Protein AF-A0AA37SDB8-F1 (afdb_monomer_lite)

Structure (mmCIF, N/CA/C/O backbone):
data_AF-A0AA37SDB8-F1
#
_entry.id   AF-A0AA37SDB8-F1
#
loop_
_atom_site.group_PDB
_atom_site.id
_atom_site.type_symbol
_atom_site.label_atom_id
_atom_site.label_alt_id
_atom_site.label_comp_id
_atom_site.label_asym_id
_atom_site.label_entity_id
_atom_site.label_seq_id
_atom_site.pdbx_PDB_ins_code
_atom_site.Cartn_x
_atom_site.Cartn_y
_atom_site.Cartn_z
_atom_site.occupancy
_atom_site.B_iso_or_equiv
_atom_site.auth_seq_id
_atom_site.auth_comp_id
_atom_site.auth_asym_id
_atom_site.auth_atom_id
_atom_site.pdbx_PDB_model_num
ATOM 1 N N . MET A 1 1 ? 28.550 -24.878 28.801 1.00 48.31 1 MET A N 1
ATOM 2 C CA . MET A 1 1 ? 28.396 -25.763 27.633 1.00 48.31 1 MET A CA 1
ATOM 3 C C . MET A 1 1 ? 27.004 -26.358 27.720 1.00 48.31 1 MET A C 1
ATOM 5 O O . MET A 1 1 ? 26.807 -27.352 28.401 1.00 48.31 1 MET A O 1
ATOM 9 N N . VAL A 1 2 ? 26.031 -25.630 27.178 1.00 43.31 2 VAL A N 1
ATOM 10 C CA . VAL A 1 2 ? 24.642 -26.075 27.012 1.00 43.31 2 VAL A CA 1
ATOM 11 C C . VAL A 1 2 ? 24.376 -26.020 25.519 1.00 43.31 2 VAL A C 1
ATOM 13 O O . VAL A 1 2 ? 23.759 -25.100 25.008 1.00 43.31 2 VAL A O 1
ATOM 16 N N . ASP A 1 3 ? 24.953 -26.989 24.829 1.00 47.56 3 ASP A N 1
ATOM 17 C CA . ASP A 1 3 ? 24.359 -27.532 23.619 1.00 47.56 3 ASP A CA 1
ATOM 18 C C . ASP A 1 3 ? 23.549 -28.737 24.141 1.00 47.56 3 ASP A C 1
ATOM 20 O O . ASP A 1 3 ? 24.005 -29.443 25.042 1.00 47.56 3 ASP A O 1
ATOM 24 N N . ILE A 1 4 ? 22.325 -29.015 23.711 1.00 53.62 4 ILE A N 1
ATOM 25 C CA . ILE A 1 4 ? 21.996 -29.527 22.384 1.00 53.62 4 ILE A CA 1
ATOM 26 C C . ILE A 1 4 ? 20.451 -29.503 22.246 1.00 53.62 4 ILE A C 1
ATOM 28 O O . ILE A 1 4 ? 19.745 -29.920 23.162 1.00 53.62 4 ILE A O 1
ATOM 32 N N . ASN A 1 5 ? 19.974 -29.128 21.053 1.00 44.47 5 ASN A N 1
ATOM 33 C CA . ASN A 1 5 ? 18.650 -29.393 20.456 1.00 44.47 5 ASN A CA 1
ATOM 34 C C . ASN A 1 5 ? 17.417 -28.605 20.93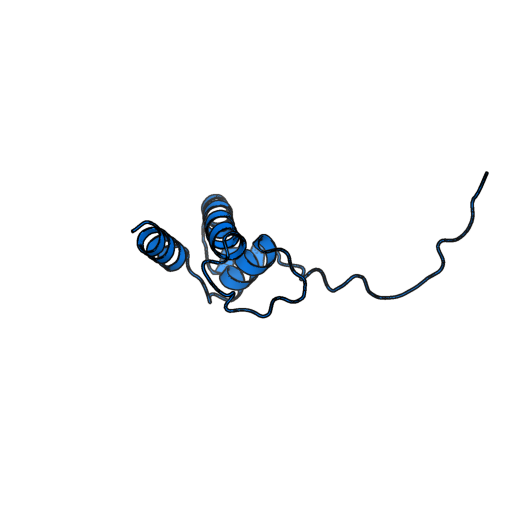2 1.00 44.47 5 ASN A C 1
ATOM 36 O O . ASN A 1 5 ? 16.542 -29.104 21.644 1.00 44.47 5 ASN A O 1
ATOM 40 N N . GLU A 1 6 ? 17.295 -27.417 20.338 1.00 59.06 6 GLU A N 1
ATOM 41 C CA . GLU A 1 6 ? 16.049 -26.713 20.023 1.00 59.06 6 GLU A CA 1
ATOM 42 C C . GLU A 1 6 ? 15.108 -27.653 19.240 1.00 59.06 6 GLU A C 1
ATOM 44 O O . GLU A 1 6 ? 15.201 -27.847 18.027 1.00 59.06 6 GLU A O 1
ATOM 49 N N . SER A 1 7 ? 14.264 -28.357 19.990 1.00 52.56 7 SER A N 1
ATOM 50 C CA . SER A 1 7 ? 13.382 -29.400 19.483 1.00 52.56 7 SER A CA 1
ATOM 51 C C . SER A 1 7 ? 12.158 -28.786 18.802 1.00 52.56 7 SER A C 1
ATOM 53 O O . SER A 1 7 ? 11.199 -28.410 19.460 1.00 52.56 7 SER A O 1
ATOM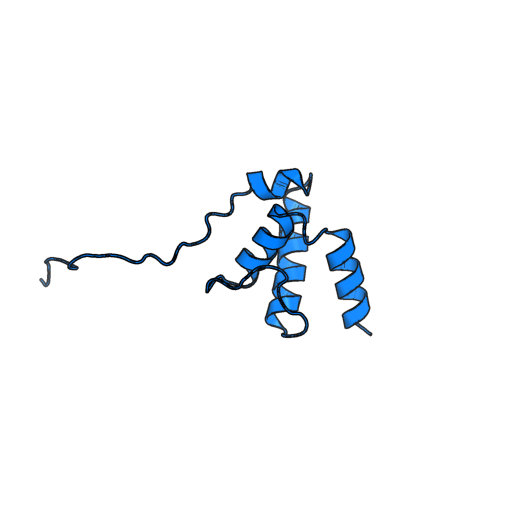 55 N N . ASN A 1 8 ? 12.228 -28.757 17.473 1.00 51.09 8 ASN A N 1
ATOM 56 C CA . ASN A 1 8 ? 11.200 -29.194 16.528 1.00 51.09 8 ASN A CA 1
ATOM 57 C C . ASN A 1 8 ? 9.786 -28.558 16.575 1.00 51.09 8 ASN A C 1
ATOM 59 O O . ASN A 1 8 ? 8.982 -28.844 17.460 1.00 51.09 8 ASN A O 1
ATOM 63 N N . SER A 1 9 ? 9.423 -28.004 15.408 1.00 45.34 9 SER A N 1
ATOM 64 C CA . SER A 1 9 ? 8.088 -27.964 14.764 1.00 45.34 9 SER A CA 1
ATOM 65 C C . SER A 1 9 ? 7.233 -26.700 14.934 1.00 45.34 9 SER A C 1
ATOM 67 O O . SER A 1 9 ? 6.550 -26.527 15.934 1.00 45.34 9 SER A O 1
ATOM 69 N N . GLY A 1 10 ? 7.093 -25.952 13.833 1.00 49.09 10 GLY A N 1
ATOM 70 C CA . GLY A 1 10 ? 5.835 -26.107 13.093 1.00 49.09 10 GLY A CA 1
ATOM 71 C C . GLY A 1 10 ? 4.806 -24.983 13.139 1.00 49.09 10 GLY A C 1
ATOM 72 O O . GLY A 1 10 ? 3.635 -25.309 13.061 1.00 49.09 10 GLY A O 1
ATOM 73 N N . ASP A 1 11 ? 5.222 -23.719 13.213 1.00 42.62 11 ASP A N 1
ATOM 74 C CA . ASP A 1 11 ? 4.502 -22.601 12.583 1.00 42.62 11 ASP A CA 1
ATOM 75 C C . ASP A 1 11 ? 5.462 -21.401 12.547 1.00 42.62 11 ASP A C 1
ATOM 77 O O . ASP A 1 11 ? 5.606 -20.649 13.510 1.00 42.62 11 ASP A O 1
ATOM 81 N N . CYS A 1 12 ? 6.231 -21.254 11.465 1.00 37.31 12 CYS A N 1
ATOM 82 C CA . CYS A 1 12 ? 6.611 -19.896 11.100 1.00 37.31 12 CYS A CA 1
ATOM 83 C C . CYS A 1 12 ? 5.292 -19.325 10.591 1.00 37.31 12 CYS A C 1
ATOM 85 O O . CYS A 1 12 ? 4.901 -19.797 9.519 1.00 37.31 12 CYS A O 1
ATOM 87 N N . PRO A 1 13 ? 4.593 -18.430 11.328 1.00 50.09 13 PRO A N 1
ATOM 88 C CA . PRO A 1 13 ? 3.359 -17.859 10.806 1.00 50.09 13 PRO A CA 1
ATOM 89 C C . PRO A 1 13 ? 3.731 -17.359 9.427 1.00 50.09 13 PRO A C 1
ATOM 91 O O . PRO A 1 13 ? 4.778 -16.712 9.312 1.00 50.09 13 PRO A O 1
ATOM 94 N N . GLU A 1 14 ? 3.007 -17.825 8.408 1.00 50.22 14 GLU A N 1
ATOM 95 C CA . GLU A 1 14 ? 3.231 -17.491 7.010 1.00 50.22 14 GLU A CA 1
ATOM 96 C C . GLU A 1 14 ? 3.573 -16.007 6.929 1.00 50.22 14 GLU A C 1
ATOM 98 O O . GLU A 1 14 ? 2.693 -15.159 6.918 1.00 50.22 14 GLU A O 1
ATOM 103 N N . MET A 1 15 ? 4.864 -15.658 6.926 1.00 55.03 15 MET A N 1
ATOM 104 C CA . MET A 1 15 ? 5.252 -14.319 6.545 1.00 55.03 15 MET A CA 1
ATOM 105 C C . MET A 1 15 ? 4.873 -14.317 5.088 1.00 55.03 15 MET A C 1
ATOM 107 O O . MET A 1 15 ? 5.565 -14.968 4.297 1.00 55.03 15 MET A O 1
ATOM 111 N N . ALA A 1 16 ? 3.742 -13.685 4.779 1.00 55.91 16 ALA A N 1
ATOM 112 C CA . ALA A 1 16 ? 3.265 -13.511 3.431 1.00 55.91 16 ALA A CA 1
ATOM 113 C C . ALA A 1 16 ? 4.465 -12.996 2.639 1.00 55.91 16 ALA A C 1
ATOM 115 O O . ALA A 1 16 ? 4.959 -11.886 2.863 1.00 55.91 16 ALA A O 1
ATOM 116 N N . ARG A 1 17 ? 5.049 -13.877 1.819 1.00 64.44 17 ARG A N 1
ATOM 117 C CA . ARG A 1 17 ? 6.261 -13.573 1.066 1.00 64.44 17 ARG A CA 1
ATOM 118 C C . ARG A 1 17 ? 5.838 -12.653 -0.065 1.00 64.44 17 ARG A C 1
ATOM 120 O O . ARG A 1 17 ? 5.642 -13.114 -1.179 1.00 64.44 17 ARG A O 1
ATOM 127 N N . VAL A 1 18 ? 5.662 -11.370 0.243 1.00 72.00 18 VAL A N 1
ATOM 128 C CA . VAL A 1 18 ? 5.395 -10.346 -0.761 1.00 72.00 18 VAL A CA 1
ATOM 129 C C . VAL A 1 18 ? 6.715 -10.039 -1.453 1.00 72.00 18 VAL A C 1
ATOM 131 O O . VAL A 1 18 ? 7.720 -9.725 -0.801 1.00 72.00 18 VAL A O 1
ATOM 134 N N . THR A 1 19 ? 6.753 -10.200 -2.769 1.00 80.00 19 THR A N 1
ATOM 135 C CA . THR A 1 19 ? 7.940 -9.869 -3.546 1.00 80.00 19 THR A CA 1
ATOM 136 C C . THR A 1 19 ? 7.803 -8.469 -4.121 1.00 80.00 19 THR A C 1
ATOM 138 O O . THR A 1 19 ? 6.714 -7.924 -4.296 1.00 80.00 19 THR A O 1
ATOM 141 N N . VAL A 1 20 ? 8.944 -7.850 -4.416 1.00 75.50 20 VAL A N 1
ATOM 142 C CA . VAL A 1 20 ? 8.964 -6.544 -5.088 1.00 75.50 20 VAL A CA 1
ATOM 143 C C . VAL A 1 20 ? 8.400 -6.637 -6.505 1.00 75.50 20 VAL A C 1
ATOM 145 O O . VAL A 1 20 ? 8.023 -5.615 -7.058 1.00 75.50 20 VAL A O 1
ATOM 148 N N . GLU A 1 21 ? 8.373 -7.834 -7.090 1.00 81.12 21 GLU A N 1
ATOM 149 C CA . GLU A 1 21 ? 7.854 -8.101 -8.432 1.00 81.12 21 GLU A CA 1
ATOM 150 C C . GLU A 1 21 ? 6.326 -7.977 -8.443 1.00 81.12 21 GLU A C 1
ATOM 152 O O . GLU A 1 21 ? 5.805 -7.236 -9.269 1.00 81.12 21 GLU A O 1
ATOM 157 N N . ASP A 1 22 ? 5.638 -8.532 -7.439 1.00 82.38 22 ASP A N 1
ATOM 158 C CA . ASP A 1 22 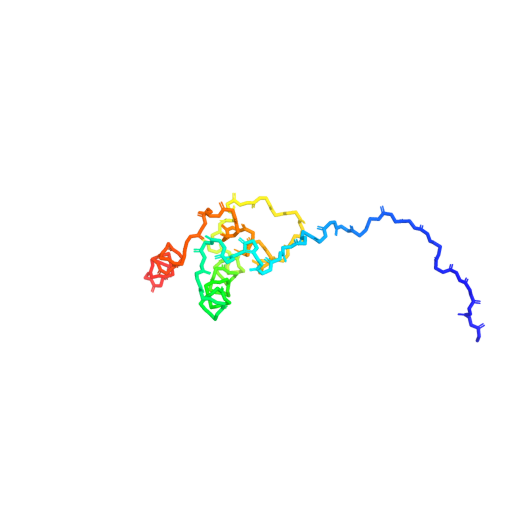? 4.171 -8.432 -7.294 1.00 82.38 22 ASP A CA 1
ATOM 159 C C . ASP A 1 22 ? 3.685 -6.974 -7.186 1.00 82.38 22 ASP A C 1
ATOM 161 O O . ASP A 1 22 ? 2.599 -6.598 -7.623 1.00 82.38 22 ASP A O 1
ATOM 165 N N . CYS A 1 23 ? 4.515 -6.115 -6.595 1.00 81.38 23 CYS A N 1
ATOM 166 C CA . CYS A 1 23 ? 4.215 -4.697 -6.441 1.00 81.38 23 CYS A CA 1
ATOM 167 C C . CYS A 1 23 ? 4.500 -3.87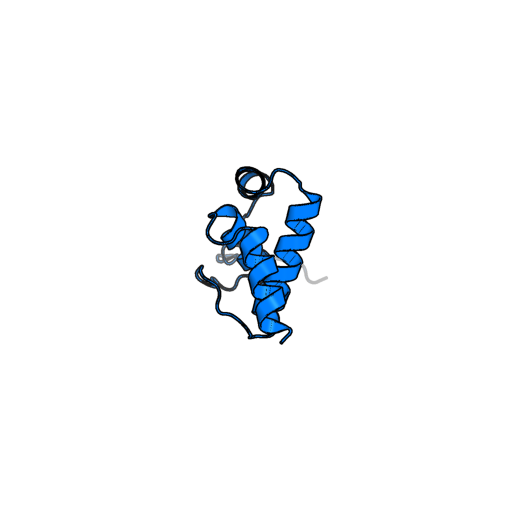3 -7.709 1.00 81.38 23 CYS A C 1
ATOM 169 O O . CYS A 1 23 ? 3.936 -2.791 -7.880 1.00 81.38 23 CYS A O 1
ATOM 171 N N . LEU A 1 24 ? 5.401 -4.347 -8.576 1.00 81.25 24 LEU A N 1
ATOM 172 C CA . LEU A 1 24 ? 5.803 -3.640 -9.795 1.00 81.25 24 LEU A CA 1
ATOM 173 C C . LEU A 1 24 ? 4.776 -3.766 -10.922 1.00 81.25 24 LEU A C 1
ATOM 175 O O . LEU A 1 24 ? 4.772 -2.921 -11.811 1.00 81.25 24 LEU A O 1
ATOM 179 N N . ASP A 1 25 ? 3.877 -4.750 -10.857 1.00 82.88 25 ASP A N 1
ATOM 180 C CA . ASP A 1 25 ? 2.757 -4.877 -11.799 1.00 82.88 25 ASP A CA 1
ATOM 181 C C . ASP A 1 25 ? 1.760 -3.706 -11.692 1.00 82.88 25 ASP A C 1
ATOM 183 O O . ASP A 1 25 ? 1.043 -3.401 -12.645 1.00 82.88 25 ASP A O 1
ATOM 187 N N . HIS A 1 26 ? 1.738 -3.025 -10.540 1.00 79.62 26 HIS A N 1
ATOM 188 C CA . HIS A 1 26 ? 0.818 -1.923 -10.241 1.00 79.62 26 HIS A CA 1
ATOM 189 C C . HIS A 1 26 ? 1.509 -0.558 -10.121 1.00 79.62 26 HIS A C 1
ATOM 191 O O . HIS A 1 26 ? 0.844 0.478 -10.201 1.00 79.62 26 HIS A O 1
ATOM 197 N N . VAL A 1 27 ? 2.830 -0.535 -9.911 1.00 78.44 27 VAL A N 1
ATOM 198 C CA . VAL A 1 27 ? 3.623 0.691 -9.756 1.00 78.44 27 VAL A CA 1
ATOM 199 C C . VAL A 1 27 ? 4.926 0.558 -10.538 1.00 78.44 27 VAL A C 1
ATOM 201 O O . VAL A 1 27 ? 5.810 -0.203 -10.159 1.00 78.44 27 VAL A O 1
ATOM 204 N N . ASP A 1 28 ? 5.102 1.375 -11.574 1.00 80.50 28 ASP A N 1
ATOM 205 C CA . ASP A 1 28 ? 6.282 1.317 -12.452 1.00 80.50 28 ASP A CA 1
ATOM 206 C C . ASP A 1 28 ? 7.602 1.704 -11.747 1.00 80.50 28 ASP A C 1
ATOM 208 O O . ASP A 1 28 ? 8.699 1.393 -12.221 1.00 80.50 28 ASP A O 1
ATOM 212 N N . ASN A 1 29 ? 7.527 2.409 -10.611 1.00 86.38 29 ASN A N 1
ATOM 213 C CA . ASN A 1 29 ? 8.684 2.966 -9.915 1.00 86.38 29 ASN A CA 1
ATOM 214 C C . ASN A 1 29 ? 8.850 2.422 -8.484 1.00 86.38 29 ASN A C 1
ATOM 216 O O . ASN A 1 29 ? 8.048 2.679 -7.588 1.00 86.38 29 ASN A O 1
ATOM 220 N N . ARG A 1 30 ? 9.984 1.757 -8.228 1.00 85.19 30 ARG A N 1
ATOM 221 C CA . ARG A 1 30 ? 10.342 1.195 -6.909 1.00 85.19 30 ARG A CA 1
ATOM 222 C C . ARG A 1 30 ? 10.436 2.240 -5.797 1.00 85.19 30 ARG A C 1
ATOM 224 O O . ARG A 1 30 ? 10.123 1.938 -4.650 1.00 85.19 30 ARG A O 1
ATOM 231 N N . PHE A 1 31 ? 10.893 3.453 -6.105 1.00 87.69 31 PHE A N 1
ATOM 232 C CA . PHE A 1 31 ? 10.995 4.511 -5.094 1.00 87.69 31 PHE A CA 1
ATOM 233 C C . PHE A 1 31 ? 9.618 5.023 -4.685 1.00 87.69 31 PHE A C 1
ATOM 235 O O . PHE A 1 31 ? 9.362 5.263 -3.505 1.00 87.69 31 PHE A O 1
ATOM 242 N N . GLU A 1 32 ? 8.731 5.153 -5.666 1.00 86.31 32 GLU A N 1
ATOM 243 C CA . GLU A 1 32 ? 7.346 5.544 -5.445 1.00 86.31 32 GLU A CA 1
ATOM 244 C C . GLU A 1 32 ? 6.600 4.471 -4.655 1.00 86.31 32 GLU A C 1
ATOM 246 O O . GLU A 1 32 ? 5.949 4.801 -3.669 1.00 86.31 32 GLU A O 1
ATOM 251 N N . LEU A 1 33 ? 6.806 3.192 -4.985 1.00 86.38 33 LEU A N 1
ATOM 252 C CA . LEU A 1 33 ? 6.273 2.067 -4.219 1.00 86.38 33 LEU A CA 1
ATOM 253 C C . LEU A 1 33 ? 6.605 2.182 -2.724 1.00 86.38 33 LEU A C 1
ATOM 255 O O . LEU A 1 33 ? 5.713 2.100 -1.885 1.00 86.38 33 LEU A O 1
ATOM 259 N N . VAL A 1 34 ? 7.878 2.406 -2.376 1.00 88.50 34 VAL A N 1
ATOM 260 C CA . VAL A 1 34 ? 8.310 2.518 -0.971 1.00 88.50 34 VAL A CA 1
ATOM 261 C C . VAL A 1 34 ? 7.675 3.728 -0.284 1.00 88.50 34 VAL A C 1
ATOM 263 O O . VAL A 1 34 ? 7.261 3.635 0.875 1.00 88.50 34 VAL A O 1
ATOM 266 N N . MET A 1 35 ? 7.567 4.858 -0.984 1.00 88.44 35 MET A N 1
ATOM 267 C CA . MET A 1 35 ? 6.921 6.063 -0.457 1.00 88.44 35 MET A CA 1
ATOM 268 C C . MET A 1 35 ? 5.433 5.826 -0.182 1.00 88.44 35 MET A C 1
ATOM 270 O O . MET A 1 35 ? 4.951 6.115 0.913 1.00 88.44 35 MET A O 1
ATOM 274 N N . VAL A 1 36 ? 4.720 5.261 -1.152 1.00 88.69 36 VAL A N 1
ATOM 275 C CA . VAL A 1 36 ? 3.283 4.974 -1.089 1.00 88.69 36 VAL A CA 1
ATOM 276 C C . VAL A 1 36 ? 2.979 3.931 -0.011 1.00 88.69 36 VAL A C 1
ATOM 278 O O . VAL A 1 36 ? 2.111 4.159 0.832 1.00 88.69 36 VAL A O 1
ATOM 281 N N . ALA A 1 37 ? 3.751 2.843 0.044 1.00 88.56 37 ALA A N 1
ATOM 282 C CA . ALA A 1 37 ? 3.620 1.814 1.073 1.00 88.56 37 ALA A CA 1
ATOM 283 C C . ALA A 1 37 ? 3.844 2.384 2.482 1.00 88.56 37 ALA A C 1
ATOM 285 O O . ALA A 1 37 ? 3.101 2.068 3.408 1.00 88.56 37 ALA A O 1
ATOM 286 N N . THR A 1 38 ? 4.829 3.273 2.647 1.00 88.88 38 THR A N 1
ATOM 287 C CA . THR A 1 38 ? 5.107 3.931 3.935 1.00 88.88 38 THR A CA 1
ATOM 288 C C . THR A 1 38 ? 3.956 4.840 4.364 1.00 88.88 38 THR A C 1
ATOM 290 O O . THR A 1 38 ? 3.533 4.798 5.522 1.00 88.88 38 THR A O 1
ATOM 293 N N . LYS A 1 39 ? 3.424 5.646 3.436 1.00 88.44 39 LYS A N 1
ATOM 294 C CA . LYS A 1 39 ? 2.262 6.511 3.685 1.00 88.44 39 LYS A CA 1
ATOM 295 C C . LYS A 1 39 ? 1.056 5.687 4.129 1.00 88.44 39 LYS A C 1
ATOM 297 O O . LYS A 1 39 ? 0.462 5.979 5.167 1.00 88.44 39 LYS A O 1
ATOM 302 N N . ARG A 1 40 ? 0.743 4.617 3.395 1.00 89.56 40 ARG A N 1
ATOM 303 C CA . ARG A 1 40 ? -0.379 3.729 3.712 1.00 89.56 40 ARG A CA 1
ATOM 304 C C . ARG A 1 40 ? -0.191 3.012 5.046 1.00 89.56 40 ARG A C 1
ATOM 306 O O . ARG A 1 40 ? -1.080 3.048 5.890 1.00 89.56 40 ARG A O 1
ATOM 313 N N . ALA A 1 41 ? 0.990 2.455 5.298 1.00 89.06 41 ALA A N 1
ATOM 314 C CA . ALA A 1 41 ? 1.307 1.812 6.570 1.00 89.06 41 ALA A CA 1
ATOM 315 C C . ALA A 1 41 ? 1.120 2.762 7.764 1.00 89.06 41 ALA A C 1
ATOM 317 O O . ALA A 1 41 ? 0.662 2.342 8.824 1.00 89.06 41 ALA A O 1
ATOM 318 N N . ARG A 1 42 ? 1.426 4.055 7.597 1.00 88.12 42 ARG A N 1
ATOM 319 C CA . ARG A 1 42 ? 1.200 5.074 8.628 1.00 88.12 42 ARG A CA 1
ATOM 320 C C . ARG A 1 42 ? -0.286 5.345 8.873 1.00 88.12 42 ARG A C 1
ATOM 322 O O . ARG A 1 42 ? -0.663 5.550 10.026 1.00 88.12 42 ARG A O 1
ATOM 329 N N . GLN A 1 43 ? -1.122 5.329 7.835 1.00 85.31 43 GLN A N 1
ATOM 330 C CA . GLN A 1 43 ? -2.580 5.469 7.973 1.00 85.31 43 GLN A CA 1
ATOM 331 C C . GLN A 1 43 ? -3.170 4.310 8.789 1.00 85.31 43 GLN A C 1
ATOM 333 O O . GLN A 1 43 ? -3.933 4.549 9.726 1.00 85.31 43 GLN A O 1
ATOM 338 N N . LEU A 1 44 ? -2.735 3.082 8.486 1.00 86.19 44 LEU A N 1
ATOM 339 C CA . LEU A 1 44 ? -3.111 1.876 9.228 1.00 86.19 44 LEU A CA 1
ATOM 340 C C . LEU A 1 44 ? -2.598 1.930 10.679 1.00 86.19 44 LEU A C 1
ATOM 342 O O . LEU A 1 44 ? -3.350 1.699 11.619 1.00 86.19 44 LEU A O 1
ATOM 346 N N . ALA A 1 45 ? -1.337 2.326 10.887 1.00 85.25 45 ALA A N 1
ATOM 347 C CA . ALA A 1 45 ? -0.725 2.403 12.218 1.00 85.25 45 ALA A CA 1
ATOM 348 C C . ALA A 1 45 ? -1.350 3.466 13.133 1.00 85.25 45 ALA A C 1
ATOM 350 O O . ALA A 1 45 ? -1.379 3.299 14.349 1.00 85.25 45 ALA A O 1
ATOM 351 N N . THR A 1 46 ? -1.827 4.572 12.560 1.00 82.19 46 THR A N 1
ATOM 352 C CA . THR A 1 46 ? -2.464 5.659 13.322 1.00 82.19 46 THR A CA 1
ATOM 353 C C . THR A 1 46 ? -3.912 5.306 13.705 1.00 82.19 46 THR A C 1
ATOM 355 O O . THR A 1 46 ? -4.564 6.075 14.403 1.00 82.19 46 THR A O 1
ATOM 358 N N . GLY A 1 47 ? -4.419 4.141 13.272 1.00 67.88 47 GLY A N 1
ATOM 359 C CA . GLY A 1 47 ? -5.785 3.681 13.541 1.00 67.88 47 GLY A CA 1
ATOM 360 C C . GLY A 1 47 ? -6.854 4.476 12.790 1.00 67.88 47 GLY A C 1
ATOM 361 O O . GLY A 1 47 ? -8.017 4.454 13.176 1.00 67.88 47 GLY A O 1
ATOM 362 N N . GLY A 1 48 ? -6.463 5.218 11.748 1.00 67.62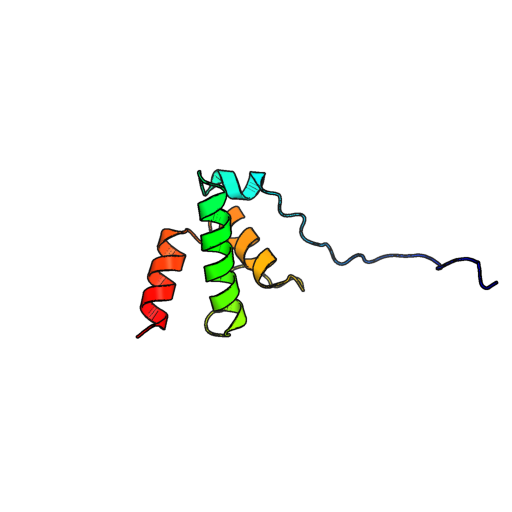 48 GLY A N 1
ATOM 363 C CA . GLY A 1 48 ? -7.385 6.058 10.986 1.00 67.62 48 GLY A CA 1
ATOM 364 C C . GLY A 1 48 ? -8.179 5.288 9.934 1.00 67.62 48 GLY A C 1
ATOM 365 O O . GLY A 1 48 ? -9.219 5.776 9.498 1.00 67.62 48 GLY A O 1
ATOM 366 N N . LYS A 1 49 ? -7.686 4.118 9.503 1.00 74.12 49 LYS A N 1
ATOM 367 C CA . LYS A 1 49 ? -8.283 3.310 8.433 1.00 74.12 49 LYS A CA 1
ATOM 368 C C . LYS A 1 49 ? -8.102 1.826 8.682 1.00 74.12 49 LYS A C 1
ATOM 370 O O . LYS A 1 49 ? -7.048 1.404 9.151 1.00 74.12 49 LYS A O 1
ATOM 375 N N . GLU A 1 50 ? -9.123 1.065 8.316 1.00 79.94 50 GLU A N 1
ATOM 376 C CA . GLU A 1 50 ? -9.063 -0.390 8.299 1.00 79.94 50 GLU A CA 1
ATOM 377 C C . GLU A 1 50 ? -8.363 -0.881 7.024 1.00 79.94 50 GLU A C 1
ATOM 379 O O . GLU A 1 50 ? -8.476 -0.251 5.959 1.00 79.94 50 GLU A O 1
ATOM 384 N N . PRO A 1 51 ? -7.603 -1.981 7.127 1.00 82.88 51 PRO A N 1
ATOM 385 C CA . PRO A 1 51 ? -7.040 -2.634 5.966 1.00 82.88 51 PRO A CA 1
ATOM 386 C C . PRO A 1 51 ? -8.151 -3.287 5.145 1.00 82.88 51 PRO A C 1
ATOM 388 O O . PRO A 1 51 ? -9.126 -3.824 5.665 1.00 82.88 51 PRO A O 1
ATOM 391 N N . THR A 1 52 ? -7.990 -3.233 3.831 1.00 81.69 52 THR A N 1
ATOM 392 C CA . THR A 1 52 ? -8.930 -3.836 2.875 1.00 81.69 52 THR A CA 1
ATOM 393 C C . THR A 1 52 ? -8.682 -5.336 2.711 1.00 81.69 52 THR A C 1
ATOM 395 O O . THR A 1 52 ? -9.541 -6.066 2.224 1.00 81.69 52 THR A O 1
ATOM 398 N N . VAL A 1 53 ? -7.493 -5.779 3.124 1.00 80.12 53 VAL A N 1
ATOM 399 C CA . VAL A 1 53 ? -7.033 -7.167 3.122 1.00 80.12 53 VAL A CA 1
ATOM 400 C C . VAL A 1 53 ? -6.981 -7.700 4.558 1.00 80.12 53 VAL A C 1
ATOM 402 O O . VAL A 1 53 ? -6.763 -6.918 5.487 1.00 80.12 53 VAL A O 1
ATOM 405 N N . PRO A 1 54 ? -7.174 -9.014 4.766 1.00 78.12 54 PRO A N 1
ATOM 406 C CA . PRO A 1 54 ? -7.126 -9.610 6.094 1.00 78.12 54 PRO A CA 1
ATOM 407 C C . PRO A 1 54 ? -5.751 -9.429 6.748 1.00 78.12 54 PRO A C 1
ATOM 409 O O . PRO A 1 54 ? -4.706 -9.711 6.159 1.00 78.12 54 PRO A O 1
ATOM 412 N N . GLU A 1 55 ? -5.775 -8.963 7.994 1.00 70.00 55 GLU A N 1
ATOM 413 C CA . GLU A 1 55 ? -4.608 -8.815 8.857 1.00 70.00 55 GLU A CA 1
ATOM 414 C C . GLU A 1 55 ? -4.200 -10.174 9.452 1.00 70.00 55 GLU A C 1
ATOM 416 O O . GLU A 1 55 ? -4.480 -10.491 10.605 1.00 70.00 55 GLU A O 1
ATOM 421 N N . ASP A 1 56 ? -3.518 -11.002 8.657 1.00 71.50 56 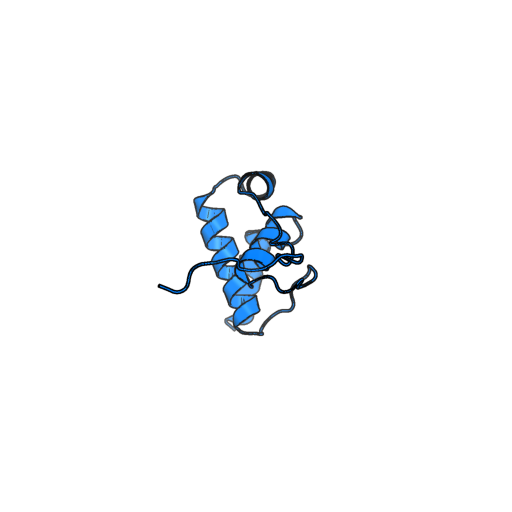ASP A N 1
ATOM 422 C CA . ASP A 1 56 ? -2.987 -12.311 9.081 1.00 71.50 56 ASP A CA 1
ATOM 423 C C . ASP A 1 56 ? -1.739 -12.169 9.979 1.00 71.50 56 ASP A C 1
ATOM 425 O O . ASP A 1 56 ? -0.658 -12.661 9.672 1.00 71.50 56 ASP A O 1
ATOM 429 N N . ASN A 1 57 ? -1.853 -11.444 11.101 1.00 70.38 57 ASN A N 1
ATOM 430 C CA . ASN A 1 57 ? -0.739 -11.084 12.005 1.00 70.38 57 ASN A CA 1
ATOM 431 C C . ASN A 1 57 ? 0.433 -10.344 11.322 1.00 70.38 57 ASN A C 1
ATOM 433 O O . ASN A 1 57 ? 1.517 -10.189 11.895 1.00 70.38 57 ASN A O 1
ATOM 437 N N . ASP A 1 58 ? 0.211 -9.854 10.106 1.00 75.31 58 ASP A N 1
ATOM 438 C CA . ASP A 1 58 ? 1.180 -9.106 9.329 1.00 75.31 58 ASP A CA 1
ATOM 439 C C . ASP A 1 58 ? 1.405 -7.707 9.916 1.00 75.31 58 ASP A C 1
ATOM 441 O O . ASP A 1 58 ? 0.519 -7.058 10.477 1.00 75.31 58 ASP A O 1
ATOM 445 N N . LYS A 1 59 ? 2.622 -7.183 9.749 1.00 83.69 59 LYS A N 1
ATOM 446 C CA . LYS A 1 59 ? 2.899 -5.778 10.075 1.00 83.69 59 LYS A CA 1
ATOM 447 C C . LYS A 1 59 ? 2.142 -4.874 9.104 1.00 83.69 59 LYS A C 1
ATOM 449 O O . LYS A 1 59 ? 2.048 -5.181 7.920 1.00 83.69 59 LYS A O 1
ATOM 454 N N . VAL A 1 60 ? 1.750 -3.686 9.562 1.00 87.19 60 VAL A N 1
ATOM 455 C CA . VAL A 1 60 ? 1.088 -2.653 8.735 1.00 87.19 60 VAL A CA 1
ATOM 456 C C . VAL A 1 60 ? 1.807 -2.345 7.414 1.00 87.19 60 VAL A C 1
ATOM 458 O O . VAL A 1 60 ? 1.168 -2.016 6.422 1.00 87.19 60 VAL A O 1
ATOM 461 N N . THR A 1 61 ? 3.135 -2.478 7.367 1.00 86.81 61 THR A N 1
ATOM 462 C CA . THR A 1 61 ? 3.928 -2.322 6.139 1.00 86.81 61 THR A CA 1
ATOM 463 C C . THR A 1 61 ? 3.751 -3.474 5.155 1.00 86.81 61 THR A C 1
ATOM 465 O O . THR A 1 61 ? 3.742 -3.234 3.954 1.00 86.81 61 THR A O 1
ATOM 468 N N . VAL A 1 62 ? 3.605 -4.707 5.638 1.00 86.38 62 VAL A N 1
ATOM 469 C CA . VAL A 1 62 ? 3.347 -5.888 4.799 1.00 86.38 62 VAL A CA 1
ATOM 470 C C . VAL A 1 62 ? 1.913 -5.853 4.282 1.00 86.38 62 VAL A C 1
ATOM 472 O O . VAL A 1 62 ? 1.695 -6.067 3.096 1.00 86.38 62 VAL A O 1
ATOM 475 N N . ILE A 1 63 ? 0.961 -5.473 5.137 1.00 87.00 63 ILE A N 1
ATOM 476 C CA . ILE A 1 63 ? -0.441 -5.264 4.755 1.00 87.00 63 ILE A CA 1
ATOM 477 C C . ILE A 1 63 ? -0.541 -4.215 3.640 1.00 87.00 63 ILE A C 1
ATOM 479 O O . ILE A 1 63 ? -1.142 -4.482 2.606 1.00 87.00 63 ILE A O 1
ATOM 483 N N . ALA A 1 64 ? 0.122 -3.064 3.789 1.00 87.81 64 ALA A N 1
ATOM 484 C CA . ALA A 1 64 ? 0.138 -2.027 2.757 1.00 87.81 64 ALA A CA 1
ATOM 485 C C . ALA A 1 64 ? 0.734 -2.518 1.424 1.00 87.81 64 ALA A C 1
ATOM 487 O O . ALA A 1 64 ? 0.212 -2.194 0.361 1.00 87.81 64 ALA A O 1
ATOM 488 N N . LEU A 1 65 ? 1.815 -3.305 1.462 1.00 87.25 65 LEU A N 1
ATOM 489 C CA . LEU A 1 65 ? 2.404 -3.886 0.251 1.00 87.25 65 LEU A CA 1
ATOM 490 C C . LEU A 1 65 ? 1.477 -4.918 -0.401 1.00 87.25 65 LEU A C 1
ATOM 492 O O . LEU A 1 65 ? 1.383 -4.937 -1.623 1.00 87.25 65 LEU A O 1
ATOM 496 N N . ARG A 1 66 ? 0.758 -5.724 0.388 1.00 87.38 66 ARG A N 1
ATOM 497 C CA . ARG A 1 66 ? -0.264 -6.654 -0.117 1.00 87.38 66 ARG A CA 1
ATOM 498 C C . ARG A 1 66 ? -1.426 -5.912 -0.774 1.00 87.38 66 ARG A C 1
ATOM 500 O O . ARG A 1 66 ? -1.825 -6.286 -1.865 1.00 87.38 66 ARG A O 1
ATOM 507 N N . GLU A 1 67 ? -1.913 -4.825 -0.174 1.00 86.75 67 GLU A N 1
ATOM 508 C CA . GLU A 1 67 ? -2.970 -3.999 -0.779 1.00 86.75 67 GLU A CA 1
ATOM 509 C C . GLU A 1 67 ? -2.549 -3.410 -2.136 1.00 86.75 67 GLU A C 1
ATOM 511 O O . GLU A 1 67 ? -3.377 -3.298 -3.039 1.00 86.75 67 GLU A O 1
ATOM 516 N N . ILE A 1 68 ? -1.272 -3.037 -2.282 1.00 87.69 68 ILE A N 1
ATOM 517 C CA . ILE A 1 68 ? -0.717 -2.523 -3.544 1.00 87.69 68 ILE A CA 1
ATOM 518 C C . ILE A 1 68 ? -0.516 -3.661 -4.554 1.00 87.69 68 ILE A C 1
ATOM 520 O O . ILE A 1 68 ? -0.841 -3.492 -5.725 1.00 87.69 68 ILE A O 1
ATOM 524 N N . ALA A 1 69 ? -0.020 -4.819 -4.113 1.00 85.56 69 ALA A N 1
ATOM 525 C CA . ALA A 1 69 ? 0.184 -5.996 -4.959 1.00 85.56 69 ALA A CA 1
ATOM 526 C C . ALA A 1 69 ? -1.135 -6.604 -5.471 1.00 85.56 69 ALA A C 1
ATOM 528 O O . ALA A 1 69 ? -1.187 -7.106 -6.588 1.00 85.56 69 ALA A O 1
ATOM 529 N N . GLU A 1 70 ? -2.213 -6.530 -4.688 1.00 85.62 70 GLU A N 1
ATOM 530 C CA . GLU A 1 70 ? -3.559 -6.937 -5.112 1.00 85.62 70 GLU A CA 1
ATOM 531 C C . GLU A 1 70 ? -4.269 -5.868 -5.967 1.00 85.62 70 GLU A C 1
ATOM 533 O O . GLU A 1 70 ? -5.359 -6.112 -6.483 1.00 85.62 70 GLU A O 1
ATOM 538 N N . GLY A 1 71 ? -3.678 -4.675 -6.118 1.00 84.75 71 GLY A N 1
ATOM 539 C CA . GLY A 1 71 ? -4.271 -3.558 -6.860 1.00 84.75 71 GLY A CA 1
ATOM 540 C C . GLY A 1 71 ? -5.464 -2.899 -6.156 1.00 84.75 71 GLY A C 1
ATOM 541 O O . GLY A 1 71 ? -6.123 -2.030 -6.730 1.00 84.75 71 GLY A O 1
ATOM 542 N N . THR A 1 72 ? -5.737 -3.279 -4.907 1.00 84.81 72 THR A N 1
ATOM 543 C CA . THR A 1 72 ? -6.832 -2.747 -4.086 1.00 84.81 72 THR A CA 1
ATOM 544 C C . THR A 1 72 ? -6.564 -1.303 -3.655 1.00 84.81 72 THR A C 1
ATOM 546 O O . THR A 1 72 ? -7.498 -0.515 -3.510 1.00 84.81 72 THR A O 1
ATOM 549 N N . MET A 1 73 ? -5.289 -0.932 -3.494 1.00 83.62 73 MET A N 1
ATOM 550 C CA . MET A 1 73 ? -4.862 0.431 -3.174 1.00 83.62 73 MET A CA 1
ATOM 551 C C . MET A 1 73 ? -3.852 0.945 -4.197 1.00 83.62 73 MET A C 1
ATOM 553 O O . MET A 1 73 ? -2.758 0.406 -4.345 1.00 83.62 73 MET A O 1
ATOM 557 N N . THR A 1 74 ? -4.197 2.043 -4.872 1.00 84.69 74 THR A N 1
ATOM 558 C CA . THR A 1 74 ? -3.297 2.722 -5.816 1.00 84.69 74 THR A CA 1
ATOM 559 C C . THR A 1 74 ? -2.604 3.924 -5.164 1.00 84.69 74 THR A C 1
ATOM 561 O O . THR A 1 74 ? -3.161 4.524 -4.237 1.00 84.69 74 THR A O 1
ATOM 564 N N . PRO A 1 75 ? -1.428 4.349 -5.669 1.00 83.31 75 PRO A N 1
ATOM 565 C CA . PRO A 1 75 ? -0.747 5.562 -5.207 1.00 83.31 75 PRO A CA 1
ATOM 566 C C . PRO A 1 75 ? -1.670 6.781 -5.133 1.00 83.31 75 PRO A C 1
ATOM 568 O O . PRO A 1 75 ? -1.726 7.466 -4.114 1.00 83.31 75 PRO A O 1
ATOM 571 N N . ALA A 1 76 ? -2.469 6.997 -6.180 1.00 85.06 76 ALA A N 1
ATOM 572 C CA . ALA A 1 76 ? -3.397 8.118 -6.264 1.00 85.06 76 ALA A CA 1
ATOM 573 C C . ALA A 1 76 ? -4.493 8.069 -5.185 1.00 85.06 76 ALA A C 1
ATOM 575 O O . ALA A 1 76 ? -4.852 9.108 -4.629 1.00 85.06 76 ALA A O 1
ATOM 576 N N . MET A 1 77 ? -5.010 6.876 -4.865 1.00 86.06 77 MET A N 1
ATOM 577 C CA . MET A 1 77 ? -5.990 6.698 -3.791 1.00 86.06 77 MET A CA 1
ATOM 578 C C . MET A 1 77 ? -5.365 7.012 -2.436 1.00 86.06 77 MET A C 1
ATOM 580 O O . MET A 1 77 ? -5.907 7.826 -1.696 1.00 86.06 77 MET A O 1
ATOM 584 N N . ILE A 1 78 ? -4.192 6.450 -2.143 1.00 84.88 78 ILE A N 1
ATOM 585 C CA . ILE A 1 78 ? -3.495 6.654 -0.866 1.00 84.88 78 ILE A CA 1
ATOM 586 C C . ILE A 1 78 ? -3.195 8.143 -0.631 1.00 84.88 78 ILE A C 1
ATOM 588 O O . ILE A 1 78 ? -3.368 8.636 0.485 1.00 84.88 78 ILE A O 1
ATOM 592 N N . GLU A 1 79 ? -2.804 8.880 -1.675 1.00 84.12 79 GLU A N 1
ATOM 593 C CA . GLU A 1 79 ? -2.576 10.328 -1.595 1.00 84.12 79 GLU A CA 1
ATOM 594 C C . GLU A 1 79 ? -3.861 11.142 -1.409 1.00 84.12 79 GLU A C 1
ATOM 596 O O . GLU A 1 79 ? -3.877 12.104 -0.636 1.00 84.12 79 GLU A O 1
ATOM 601 N N . ALA A 1 80 ? -4.945 10.774 -2.096 1.00 83.38 80 ALA A N 1
ATOM 602 C CA . ALA A 1 80 ? -6.247 11.409 -1.903 1.00 83.38 80 ALA A CA 1
ATOM 603 C C . ALA A 1 80 ? -6.765 11.188 -0.473 1.00 83.38 80 ALA A C 1
ATOM 605 O O . ALA A 1 80 ? -7.284 12.107 0.160 1.00 83.38 80 ALA A O 1
ATOM 606 N N . GLU A 1 81 ? -6.564 9.982 0.052 1.00 78.12 81 GLU A N 1
ATOM 607 C CA . GLU A 1 81 ? -6.918 9.600 1.410 1.00 78.12 81 GLU A CA 1
ATOM 608 C C . GLU A 1 81 ? -6.097 10.345 2.472 1.00 78.12 81 GLU A C 1
ATOM 610 O O . GLU A 1 81 ? -6.653 10.780 3.479 1.00 78.12 81 GLU A O 1
ATOM 615 N N . GLU A 1 82 ? -4.795 10.534 2.244 1.00 77.81 82 GLU A N 1
ATOM 616 C CA . GLU A 1 82 ? -3.922 11.313 3.129 1.00 77.81 82 GLU A CA 1
ATOM 617 C C . GLU A 1 82 ? -4.364 12.778 3.204 1.00 77.81 82 GLU A C 1
ATOM 619 O O . GLU A 1 82 ? -4.408 13.358 4.289 1.00 77.81 82 GLU A O 1
ATOM 624 N N . ARG A 1 83 ? -4.754 13.360 2.064 1.00 75.06 83 ARG A N 1
ATOM 625 C CA . ARG A 1 83 ? -5.275 14.729 2.009 1.00 75.06 83 ARG A CA 1
ATOM 626 C C . ARG A 1 83 ? -6.597 14.873 2.765 1.00 75.06 83 ARG A C 1
ATOM 628 O O . ARG A 1 83 ? -6.807 15.902 3.390 1.00 75.06 83 ARG A O 1
ATOM 635 N N . ALA A 1 84 ? -7.453 13.851 2.731 1.00 71.81 84 ALA A N 1
ATOM 636 C CA . ALA A 1 84 ? -8.742 13.857 3.419 1.00 71.81 84 ALA A CA 1
ATOM 637 C C . ALA A 1 84 ? -8.632 13.682 4.944 1.00 71.81 84 ALA A C 1
ATOM 639 O O . ALA A 1 84 ? -9.474 14.193 5.666 1.00 71.81 84 ALA A O 1
ATOM 640 N N . SER A 1 85 ? -7.616 12.970 5.446 1.00 62.81 85 SER A N 1
ATOM 641 C CA . SER A 1 85 ? -7.375 12.832 6.896 1.00 62.81 85 SER A CA 1
ATOM 642 C C . SER A 1 85 ? -6.572 13.987 7.510 1.00 62.81 85 SER A C 1
ATOM 644 O O . SER A 1 85 ? -6.400 14.015 8.727 1.00 62.81 85 SER A O 1
ATOM 646 N N . ALA A 1 86 ? -6.037 14.899 6.695 1.00 63.16 86 ALA A N 1
ATOM 647 C CA . ALA A 1 86 ? -5.280 16.064 7.155 1.00 63.16 86 ALA A CA 1
ATOM 648 C C . ALA A 1 86 ? -6.152 17.316 7.393 1.00 63.16 86 ALA A C 1
ATOM 650 O O . ALA A 1 86 ? -5.609 18.344 7.804 1.00 63.16 86 ALA A O 1
ATOM 651 N N . GLU A 1 87 ? -7.462 17.229 7.143 1.00 50.66 87 GLU A N 1
ATOM 652 C CA . GLU A 1 87 ? -8.469 18.270 7.407 1.00 50.66 87 GLU A CA 1
ATOM 653 C C . GLU A 1 87 ? -9.385 17.856 8.565 1.00 50.66 87 GLU A C 1
ATOM 655 O O . GLU A 1 87 ? -9.597 18.702 9.464 1.00 50.66 87 GLU A O 1
#

Sequence (87 aa):
MVDINESNSGDCPEMARVTVEDCLDHVDNRFELVMVATKRARQLATGGKEPTVPEDNDKVTVIALREIAEGTMTPAMIEAEERASAE

Foldseek 3Di:
DDDDDPDDDDPPPCQVPQDPVLLCVQPVDPVLLVVLLVLQLVCVVVVVDDQPDDPSVYRSSSSSSVCSSVVVDHSVNSVVVSVVVVD

Secondary structure (DSSP, 8-state):
-------------------HHHHHTT-S-HHHHHHHHHHHHHHHHTTSS--SS--SS--HHHHHHHHHHTTSS-HHHHHHHHHHHT-

InterPro domains:
  IPR003716 DNA-directed RNA polymerase, omega subunit [MF_00366] (15-76)
  IPR003716 DNA-directed RNA polymerase, omega subunit [PTHR34476] (15-85)
  IPR003716 DNA-directed RNA polymerase, omega subunit [TIGR00690] (15-72)
  IPR006110 RNA polymerase, subunit omega/Rpo6/RPB6 [PF01192] (22-74)
  IPR006110 RNA polymerase, subunit omega/Rpo6/RPB6 [SM01409] (22-75)
  IPR036161 RPB6/omega subunit-like superfamily [G3DSA:3.90.940.10] (16-87)
  IPR036161 RPB6/omega subunit-like superfamily [SSF63562] (15-84)

Organism: NCBI:txid1473156

pLDDT: mean 75.37, std 14.44, range [37.31, 89.56]

Radius of gyration: 16.72 Å; chains: 1; bounding box: 38×48×40 Å